Protein AF-A0A1M5WXE6-F1 (afdb_monomer_lite)

Secondary structure (DSSP, 8-state):
-HHHHHHTT-----S-SSSS----HHHHHHHHHHTT-S--EEEE----S-TT--SEEEEEE-S-TTSTTTHHHHHHHHHHHHHHHHHHHTPPEEEEEEE--TTS----SS--EEEE------------

pLDDT: mean 74.66, std 22.46, range [22.5, 97.5]

InterPro domains:
  IPR002508 N-acetylmuramoyl-L-alanine amidase, catalytic domain [PF01520] (2-100)
  IPR002508 N-acetylmuramoyl-L-alanine amidase, catalytic domain [cd02696] (2-98)

Foldseek 3Di:
DQVVCVVVPDDDDDPDDDPPDDDALQSLQCVCVVVVNQADADEDEDEDPPPVDWFWEWEWEDCEDLCVVPRVVLLVVSVVVRVVVCVVVVTDYPYYDYDHDCPSVNSHNHIYTYTHHHPDDPDDDDDD

Radius of gyration: 16.04 Å; chains: 1; bounding box: 40×33×54 Å

Structure (mmCIF, N/CA/C/O backbone):
data_AF-A0A1M5WXE6-F1
#
_entry.id   AF-A0A1M5WXE6-F1
#
loop_
_atom_site.group_PDB
_atom_site.id
_atom_site.type_symbol
_atom_site.label_atom_id
_atom_site.label_alt_id
_atom_site.label_comp_id
_atom_site.label_asym_id
_atom_site.label_entity_id
_atom_site.label_seq_id
_atom_site.pdbx_PDB_ins_code
_atom_site.Cartn_x
_atom_site.Cartn_y
_atom_site.Cartn_z
_atom_site.occupancy
_atom_site.B_iso_or_equiv
_atom_site.auth_seq_id
_atom_site.auth_comp_id
_atom_site.auth_asym_id
_atom_site.auth_atom_id
_atom_site.pdbx_PDB_model_num
ATOM 1 N N . MET A 1 1 ? -5.373 8.846 -8.820 1.00 87.19 1 MET A N 1
ATOM 2 C CA . MET A 1 1 ? -5.816 7.900 -7.776 1.00 87.19 1 MET A CA 1
ATOM 3 C C . MET A 1 1 ? -6.984 8.458 -6.968 1.00 87.19 1 MET A C 1
ATOM 5 O O . MET A 1 1 ? -8.046 7.875 -7.079 1.00 87.19 1 MET A O 1
ATOM 9 N N . GLU A 1 2 ? -6.842 9.589 -6.251 1.00 89.88 2 GLU A N 1
ATOM 10 C CA . GLU A 1 2 ? -7.916 10.183 -5.408 1.00 89.88 2 GLU A CA 1
ATOM 11 C C . GLU A 1 2 ? -9.279 10.242 -6.115 1.00 89.88 2 GLU A C 1
ATOM 13 O O . GLU A 1 2 ? -10.218 9.591 -5.672 1.00 89.88 2 GLU A O 1
ATOM 18 N N . LYS A 1 3 ? -9.360 10.938 -7.258 1.00 95.12 3 LYS A N 1
ATOM 19 C CA . LYS A 1 3 ? -10.606 11.073 -8.027 1.00 95.12 3 LYS A CA 1
ATOM 20 C C . LYS A 1 3 ? -11.258 9.722 -8.353 1.00 95.12 3 LYS A C 1
ATOM 22 O O . LYS A 1 3 ? -12.446 9.555 -8.133 1.00 95.12 3 LYS A O 1
ATOM 27 N N . TYR A 1 4 ? -10.475 8.766 -8.850 1.00 95.00 4 TYR A N 1
ATOM 28 C CA . TYR A 1 4 ? -10.978 7.448 -9.249 1.00 95.00 4 TYR A CA 1
ATOM 29 C C . TYR A 1 4 ? -11.582 6.678 -8.066 1.00 95.00 4 TYR A C 1
ATOM 31 O O . TYR A 1 4 ? -12.639 6.075 -8.201 1.00 95.00 4 TYR A O 1
ATOM 39 N N . LEU A 1 5 ? -10.933 6.724 -6.899 1.00 93.00 5 LEU A N 1
ATOM 40 C CA . LEU A 1 5 ? -11.421 6.053 -5.694 1.00 93.00 5 LEU A CA 1
ATOM 41 C C . LEU A 1 5 ? -12.688 6.722 -5.138 1.00 93.00 5 LEU A C 1
ATOM 43 O O . LEU A 1 5 ? -13.610 6.025 -4.727 1.00 93.00 5 LEU A O 1
ATOM 47 N N . ILE A 1 6 ? -12.768 8.055 -5.179 1.00 95.12 6 ILE A N 1
ATOM 48 C CA . ILE A 1 6 ? -13.987 8.783 -4.793 1.00 95.12 6 ILE A CA 1
ATOM 49 C C . ILE A 1 6 ? -15.145 8.425 -5.731 1.00 95.12 6 ILE A C 1
ATOM 51 O O . ILE A 1 6 ? -16.234 8.108 -5.259 1.00 95.12 6 ILE A O 1
ATOM 55 N N . ASP A 1 7 ? -14.908 8.420 -7.046 1.00 97.50 7 ASP A N 1
ATOM 56 C CA . ASP A 1 7 ? -15.924 8.057 -8.043 1.00 97.50 7 ASP A CA 1
ATOM 57 C C . ASP A 1 7 ? -16.405 6.602 -7.874 1.00 97.50 7 ASP A C 1
ATOM 59 O O . ASP A 1 7 ? -17.555 6.291 -8.173 1.00 97.50 7 ASP A O 1
ATOM 63 N N . ALA A 1 8 ? -15.541 5.719 -7.364 1.00 95.50 8 ALA A N 1
ATOM 64 C CA . ALA A 1 8 ? -15.868 4.333 -7.033 1.00 95.50 8 ALA A CA 1
ATOM 65 C C . ALA A 1 8 ? -16.579 4.161 -5.671 1.00 95.50 8 ALA A C 1
ATOM 67 O O . ALA A 1 8 ? -16.921 3.038 -5.307 1.00 95.50 8 ALA A O 1
ATOM 68 N N . GLY A 1 9 ? -16.828 5.245 -4.926 1.00 96.31 9 GLY A N 1
ATOM 69 C CA . GLY A 1 9 ? -17.593 5.235 -3.673 1.00 96.31 9 GLY A CA 1
ATOM 70 C C . GLY A 1 9 ? -16.763 5.109 -2.392 1.00 96.31 9 GLY A C 1
ATOM 71 O O . GLY A 1 9 ? -17.338 4.967 -1.313 1.00 96.31 9 GLY A O 1
ATOM 72 N N . TYR A 1 10 ? -15.432 5.183 -2.472 1.00 92.88 10 TYR A N 1
ATOM 73 C CA . TYR A 1 10 ? -14.569 5.137 -1.291 1.00 92.88 10 TYR A CA 1
ATOM 74 C C . TYR A 1 10 ? -14.438 6.512 -0.625 1.00 92.88 10 TYR A C 1
ATOM 76 O O . TYR A 1 10 ? -14.296 7.542 -1.290 1.00 92.88 10 TYR A O 1
ATOM 84 N N . LYS A 1 11 ? -14.384 6.530 0.712 1.00 93.00 11 LYS A N 1
ATOM 85 C CA . LYS A 1 11 ? -13.930 7.703 1.470 1.00 93.00 11 LYS A CA 1
ATOM 86 C C . LYS A 1 11 ? -12.410 7.798 1.345 1.00 93.00 11 LYS A C 1
ATOM 88 O O . LYS A 1 11 ? -11.692 6.926 1.820 1.00 93.00 11 LYS A O 1
ATOM 93 N N . VAL A 1 12 ? -11.917 8.862 0.716 1.00 92.75 12 VAL A N 1
ATOM 94 C CA . VAL A 1 12 ? -10.478 9.065 0.492 1.00 92.75 12 VAL A CA 1
ATOM 95 C C . VAL A 1 12 ? -9.974 10.235 1.319 1.00 92.75 12 VAL A C 1
ATOM 97 O O . VAL A 1 12 ? -10.513 11.338 1.245 1.00 92.75 12 VAL A O 1
ATOM 100 N N . ILE A 1 13 ? -8.897 9.999 2.066 1.00 89.88 13 ILE A N 1
ATOM 101 C CA . ILE A 1 13 ? -8.188 11.020 2.836 1.00 89.88 13 ILE A CA 1
ATOM 102 C C . ILE A 1 13 ? -6.750 11.074 2.333 1.00 89.88 13 ILE A C 1
ATOM 104 O O . ILE A 1 13 ? -6.044 10.067 2.310 1.00 89.88 13 ILE A O 1
ATOM 108 N N . LEU A 1 14 ? -6.312 12.256 1.905 1.00 92.19 14 LEU A N 1
ATOM 109 C CA . LEU A 1 14 ? -4.927 12.482 1.512 1.00 92.19 14 LEU A CA 1
ATOM 110 C C . LEU A 1 14 ? -4.125 13.017 2.696 1.00 92.19 14 LEU A C 1
ATOM 112 O O . LEU A 1 14 ? -4.541 13.972 3.341 1.00 92.19 14 LEU A O 1
ATOM 116 N N . THR A 1 15 ? -2.931 12.461 2.918 1.00 87.69 15 THR A N 1
ATOM 117 C CA . THR A 1 15 ? -1.995 12.972 3.938 1.00 87.69 15 THR A CA 1
ATOM 118 C C . THR A 1 15 ? -1.260 14.243 3.504 1.00 87.69 15 THR A C 1
ATOM 120 O O . THR A 1 15 ? -0.623 14.884 4.327 1.00 87.69 15 THR A O 1
ATOM 123 N N . ARG A 1 16 ? -1.293 14.594 2.210 1.00 87.38 16 ARG A N 1
ATOM 124 C CA . ARG A 1 16 ? -0.821 15.874 1.651 1.00 87.38 16 ARG A CA 1
ATOM 125 C C . ARG A 1 16 ? -1.431 16.118 0.270 1.00 87.38 16 ARG A C 1
ATOM 127 O O . ARG A 1 16 ? -1.716 15.158 -0.448 1.00 87.38 16 ARG A O 1
ATOM 134 N N . ARG A 1 17 ? -1.570 17.381 -0.131 1.00 87.56 17 ARG A N 1
ATOM 135 C CA . ARG A 1 17 ? -2.055 17.809 -1.459 1.00 87.56 17 ARG A CA 1
ATOM 136 C C . ARG A 1 17 ? -0.978 18.474 -2.310 1.00 87.56 17 ARG A C 1
ATOM 138 O O . ARG A 1 17 ? -1.129 18.545 -3.527 1.00 87.56 17 ARG A O 1
ATOM 145 N N . SER A 1 18 ? 0.117 18.924 -1.701 1.00 86.69 18 SER A N 1
ATOM 146 C CA . SER A 1 18 ? 1.220 19.582 -2.407 1.00 86.69 18 SER A CA 1
ATOM 147 C C . SER A 1 18 ? 2.588 19.009 -2.019 1.00 86.69 18 SER A C 1
ATOM 149 O O . SER A 1 18 ? 2.721 18.238 -1.067 1.00 86.69 18 SER A O 1
ATOM 151 N N . ASN A 1 19 ? 3.625 19.333 -2.797 1.00 79.75 19 ASN A N 1
ATOM 152 C CA . ASN A 1 19 ? 5.010 18.949 -2.483 1.00 79.75 19 ASN A CA 1
ATOM 153 C C . ASN A 1 19 ? 5.664 19.871 -1.443 1.00 79.75 19 ASN A C 1
ATOM 155 O O . ASN A 1 19 ? 6.665 19.487 -0.853 1.00 79.75 19 ASN A O 1
ATOM 159 N N . SER A 1 20 ? 5.116 21.068 -1.225 1.00 84.69 20 SER A N 1
ATOM 160 C CA . SER A 1 20 ? 5.581 22.006 -0.195 1.00 84.69 20 SER A CA 1
ATOM 161 C C . SER A 1 20 ? 5.153 21.602 1.217 1.00 84.69 20 SER A C 1
ATOM 163 O O . SER A 1 20 ? 5.744 22.054 2.192 1.00 84.69 20 SER A O 1
ATOM 165 N N . GLU A 1 21 ? 4.137 20.748 1.339 1.00 84.44 21 GLU A N 1
ATOM 166 C CA . GLU A 1 21 ? 3.681 20.208 2.617 1.00 84.44 21 GLU A CA 1
ATOM 167 C C . GLU A 1 21 ? 4.621 19.106 3.111 1.00 84.44 21 GLU A C 1
ATOM 169 O O . GLU A 1 21 ? 4.757 18.042 2.495 1.00 84.44 21 GLU A O 1
ATOM 174 N N . THR A 1 22 ? 5.247 19.355 4.258 1.00 83.00 22 THR A N 1
ATOM 175 C CA . THR A 1 22 ? 6.125 18.394 4.924 1.00 83.00 22 THR A CA 1
ATOM 176 C C . THR A 1 22 ? 5.401 17.820 6.132 1.00 83.00 22 THR A C 1
ATOM 178 O O . THR A 1 22 ? 4.955 18.567 6.991 1.00 83.00 22 THR A O 1
ATOM 181 N N . PHE A 1 23 ? 5.306 16.493 6.180 1.00 80.06 23 PHE A N 1
ATOM 182 C CA . PHE A 1 23 ? 4.783 15.734 7.314 1.00 80.06 23 PHE A CA 1
ATOM 183 C C . PHE A 1 23 ? 5.764 14.611 7.618 1.00 80.06 23 PHE A C 1
ATOM 185 O O . PHE A 1 23 ? 6.214 13.916 6.692 1.00 80.06 23 PHE A O 1
ATOM 192 N N . SER A 1 24 ? 6.058 14.435 8.898 1.00 80.56 24 SER A N 1
ATOM 193 C CA . SER A 1 24 ? 6.797 13.307 9.445 1.00 80.56 24 SER A CA 1
ATOM 194 C C . SER A 1 24 ? 6.058 11.988 9.206 1.00 80.56 24 SER A C 1
ATOM 196 O O . SER A 1 24 ? 4.874 11.939 8.858 1.00 80.56 24 SER A O 1
ATOM 198 N N . ASN A 1 25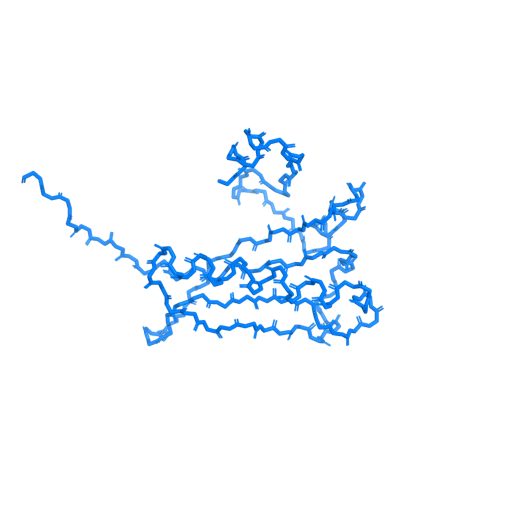 ? 6.767 10.877 9.392 1.00 77.56 25 ASN A N 1
ATOM 199 C CA . ASN A 1 25 ? 6.159 9.559 9.243 1.00 77.56 25 ASN A CA 1
ATOM 200 C C . ASN A 1 25 ? 5.103 9.263 10.324 1.00 77.56 25 ASN A C 1
ATOM 202 O O . ASN A 1 25 ? 4.189 8.486 10.033 1.00 77.56 25 ASN A O 1
ATOM 206 N N . ILE A 1 26 ? 5.242 9.879 11.508 1.00 78.25 26 ILE A N 1
ATOM 207 C CA . ILE A 1 26 ? 4.310 9.792 12.641 1.00 78.25 26 ILE A CA 1
ATOM 208 C C . ILE A 1 26 ? 3.031 10.568 12.325 1.00 78.25 26 ILE A C 1
ATOM 210 O O . ILE A 1 26 ? 1.963 9.978 12.335 1.00 78.25 26 ILE A O 1
ATOM 214 N N . GLU A 1 27 ? 3.122 11.830 11.898 1.00 81.88 27 GLU A N 1
ATOM 215 C CA . GLU A 1 27 ? 1.920 12.623 11.571 1.00 81.88 27 GLU A CA 1
ATOM 216 C C . GLU A 1 27 ? 1.086 11.955 10.463 1.00 81.88 27 GLU A C 1
ATOM 218 O O . GLU A 1 27 ? -0.140 11.907 10.512 1.00 81.88 27 GLU A O 1
ATOM 223 N N . ARG A 1 28 ? 1.745 11.355 9.461 1.00 82.06 28 ARG A N 1
ATOM 224 C CA . ARG A 1 28 ? 1.050 10.589 8.408 1.00 82.06 28 ARG A CA 1
ATOM 225 C C . ARG A 1 28 ? 0.343 9.348 8.941 1.00 82.06 28 ARG A C 1
ATOM 227 O O . ARG A 1 28 ? -0.641 8.918 8.346 1.00 82.06 28 ARG A O 1
ATOM 234 N N . ALA A 1 29 ? 0.900 8.728 9.973 1.00 77.94 29 ALA A N 1
ATOM 235 C CA . ALA A 1 29 ? 0.319 7.563 10.615 1.00 77.94 29 ALA A CA 1
ATOM 236 C C . ALA A 1 29 ? -0.890 7.923 11.464 1.00 77.94 29 ALA A C 1
ATOM 238 O O . ALA A 1 29 ? -1.921 7.262 11.369 1.00 77.94 29 ALA A O 1
ATOM 239 N N . GLU A 1 30 ? -0.764 8.997 12.238 1.00 80.56 30 GLU A N 1
ATOM 240 C CA . GLU A 1 30 ? -1.826 9.533 13.079 1.00 80.56 30 GLU A CA 1
ATOM 241 C C . GLU A 1 30 ? -3.047 9.891 12.237 1.00 80.56 30 GLU A C 1
ATOM 243 O O . GLU A 1 30 ? -4.135 9.449 12.576 1.00 80.56 30 GLU A O 1
ATOM 248 N N . ILE A 1 31 ? -2.875 10.515 11.063 1.00 84.12 31 ILE A N 1
ATOM 249 C CA . ILE A 1 31 ? -3.996 10.772 10.140 1.00 84.12 31 ILE A CA 1
ATOM 250 C C . ILE A 1 31 ? -4.769 9.485 9.803 1.00 84.12 31 ILE A C 1
ATOM 252 O O . ILE A 1 31 ? -5.997 9.505 9.755 1.00 84.12 31 ILE A O 1
ATOM 256 N N . GLY A 1 32 ? -4.074 8.373 9.549 1.00 80.69 32 GLY A N 1
ATOM 257 C CA . GLY A 1 32 ? -4.716 7.087 9.263 1.00 80.69 32 GLY A CA 1
ATOM 258 C C . GLY A 1 32 ? -5.449 6.525 10.481 1.00 80.69 32 GLY A C 1
ATOM 259 O O . GLY A 1 32 ? -6.607 6.129 10.373 1.00 80.69 32 GLY A O 1
ATOM 260 N N . ASN A 1 33 ? -4.784 6.544 11.636 1.00 80.56 33 ASN A N 1
ATOM 261 C CA . ASN A 1 33 ? -5.321 6.029 12.893 1.00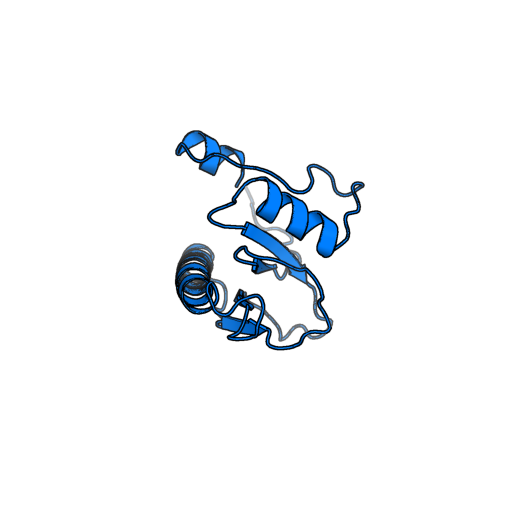 80.56 33 ASN A CA 1
ATOM 262 C C . ASN A 1 33 ? -6.538 6.840 13.382 1.00 80.56 33 ASN A C 1
ATOM 264 O O . ASN A 1 33 ? -7.539 6.255 13.765 1.00 80.56 33 ASN A O 1
ATOM 268 N N . GLU A 1 34 ? -6.478 8.174 13.345 1.00 85.56 34 GLU A N 1
ATOM 269 C CA . GLU A 1 34 ? -7.552 9.082 13.788 1.00 85.56 34 GLU A CA 1
ATOM 270 C C . GLU A 1 34 ? -8.801 9.028 12.903 1.00 85.56 34 GLU A C 1
ATOM 272 O O . GLU A 1 34 ? -9.875 9.465 13.312 1.00 85.56 34 GLU A O 1
ATOM 277 N N . ASN A 1 35 ? -8.660 8.530 11.674 1.00 84.44 35 ASN A N 1
ATOM 278 C CA . ASN A 1 35 ? -9.762 8.383 10.731 1.00 84.44 35 ASN A CA 1
ATOM 279 C C . ASN A 1 35 ? -10.242 6.935 10.588 1.00 84.44 35 ASN A C 1
ATOM 281 O O . ASN A 1 35 ? -11.033 6.679 9.676 1.00 84.44 35 ASN A O 1
ATOM 285 N N . ASP A 1 36 ? -9.759 6.028 11.448 1.00 81.88 36 ASP A N 1
ATOM 286 C CA . ASP A 1 36 ? -10.060 4.593 11.425 1.00 81.88 36 ASP A CA 1
ATOM 287 C C . ASP A 1 36 ? -9.912 4.004 10.011 1.00 81.88 36 ASP A C 1
ATOM 289 O O . ASP A 1 36 ? -10.797 3.329 9.491 1.00 81.88 36 ASP A O 1
ATOM 293 N N . ALA A 1 37 ? -8.814 4.348 9.330 1.00 83.50 37 ALA A N 1
ATOM 294 C CA . ALA A 1 37 ? -8.630 3.993 7.930 1.00 83.50 37 ALA A CA 1
ATOM 295 C C . ALA A 1 37 ? -8.479 2.474 7.739 1.00 83.50 37 ALA A C 1
ATOM 297 O O . ALA A 1 37 ? -7.529 1.875 8.242 1.00 83.50 37 ALA A O 1
ATOM 298 N N . ASP A 1 38 ? -9.339 1.883 6.902 1.00 84.12 38 ASP A N 1
ATOM 299 C CA . ASP A 1 38 ? -9.263 0.461 6.529 1.00 84.12 38 ASP A CA 1
ATOM 300 C C . ASP A 1 38 ? -7.991 0.118 5.735 1.00 84.12 38 ASP A C 1
ATOM 302 O O . ASP A 1 38 ? -7.524 -1.019 5.738 1.00 84.12 38 ASP A O 1
ATOM 306 N N . LEU A 1 39 ? -7.441 1.095 5.005 1.00 84.56 39 LEU A N 1
ATOM 307 C CA . LEU A 1 39 ? -6.257 0.947 4.164 1.00 84.56 39 LEU A CA 1
ATOM 308 C C . LEU A 1 39 ? -5.516 2.282 4.052 1.00 84.56 39 LEU A C 1
ATOM 310 O O . LEU A 1 39 ? -6.096 3.289 3.642 1.00 84.56 39 LEU A O 1
ATOM 314 N N . VAL A 1 40 ? -4.208 2.279 4.324 1.00 86.88 40 VAL A N 1
ATOM 315 C CA . VAL A 1 40 ? -3.334 3.426 4.057 1.00 86.88 40 VAL A CA 1
ATOM 316 C C . VAL A 1 40 ? -2.349 3.100 2.926 1.00 86.88 40 VAL A C 1
ATOM 318 O O . VAL A 1 40 ? -1.648 2.089 2.889 1.00 86.88 40 VAL A O 1
ATOM 321 N N . VAL A 1 41 ? -2.308 3.992 1.935 1.00 86.62 41 VAL A N 1
ATOM 322 C CA . VAL A 1 41 ? -1.518 3.809 0.714 1.00 86.62 41 VAL A CA 1
ATOM 323 C C . VAL A 1 41 ? -0.477 4.928 0.597 1.00 86.62 41 VAL A C 1
ATOM 325 O O . VAL A 1 41 ? -0.830 6.052 0.241 1.00 86.62 41 VAL A O 1
ATOM 328 N N . ARG A 1 42 ? 0.813 4.663 0.878 1.00 86.62 42 ARG A N 1
ATOM 329 C CA . ARG A 1 42 ? 1.917 5.615 0.644 1.00 86.62 42 ARG A CA 1
ATOM 330 C C . ARG A 1 42 ? 2.595 5.350 -0.705 1.00 86.62 42 ARG A C 1
ATOM 332 O O . ARG A 1 42 ? 3.062 4.261 -1.017 1.00 86.62 42 ARG A O 1
ATOM 339 N N . ILE A 1 43 ? 2.650 6.369 -1.553 1.00 85.56 43 ILE A N 1
ATOM 340 C CA . ILE A 1 43 ? 3.215 6.249 -2.901 1.00 85.56 43 ILE A CA 1
ATOM 341 C C . ILE A 1 43 ? 4.584 6.913 -2.910 1.00 85.56 43 ILE A C 1
ATOM 343 O O . ILE A 1 43 ? 4.694 8.099 -2.597 1.00 85.56 43 ILE A O 1
ATOM 347 N N . HIS A 1 44 ? 5.612 6.159 -3.295 1.00 82.06 44 HIS A N 1
ATOM 348 C CA . HIS A 1 44 ? 6.975 6.654 -3.405 1.00 82.06 44 HIS A CA 1
ATOM 349 C C . HIS A 1 44 ? 7.542 6.431 -4.817 1.00 82.06 44 HIS A C 1
ATOM 351 O O . HIS A 1 44 ? 7.088 5.613 -5.616 1.00 82.06 44 HIS A O 1
ATOM 357 N N . ALA A 1 45 ? 8.555 7.221 -5.136 1.00 80.50 45 ALA A N 1
ATOM 358 C CA . ALA A 1 45 ? 9.415 7.036 -6.290 1.00 80.50 45 ALA A CA 1
ATOM 359 C C . ALA A 1 45 ? 10.833 7.228 -5.767 1.00 80.50 45 ALA A C 1
ATOM 361 O O . ALA A 1 45 ? 11.166 8.327 -5.324 1.00 80.50 45 ALA A O 1
ATOM 362 N N . TYR A 1 46 ? 11.636 6.168 -5.719 1.00 68.25 46 TYR A N 1
ATOM 363 C CA . TYR A 1 46 ? 13.017 6.272 -5.252 1.00 68.25 46 TYR A CA 1
ATOM 364 C C . TYR A 1 46 ? 13.939 5.952 -6.423 1.00 68.25 46 TYR A C 1
ATOM 366 O O . TYR A 1 46 ? 13.750 4.954 -7.107 1.00 68.25 46 TYR A O 1
ATOM 374 N N . GLY A 1 47 ? 14.930 6.812 -6.650 1.00 68.31 47 GLY A N 1
ATOM 375 C CA . GLY A 1 47 ? 15.952 6.598 -7.669 1.00 68.31 47 GLY A CA 1
ATOM 376 C C . GLY A 1 47 ? 17.158 5.846 -7.111 1.00 68.31 47 GLY A C 1
ATOM 377 O O . GLY A 1 47 ? 17.591 6.089 -5.985 1.00 68.31 47 GLY A O 1
ATOM 378 N N . SER A 1 48 ? 17.742 4.958 -7.910 1.00 77.06 48 SER A N 1
ATOM 379 C CA . SER A 1 48 ? 19.064 4.391 -7.640 1.00 77.06 48 SER A CA 1
ATOM 380 C C . SER A 1 48 ? 20.094 4.951 -8.615 1.00 77.06 48 SER A C 1
ATOM 382 O O . SER A 1 48 ? 19.812 5.095 -9.801 1.00 77.06 48 SER A O 1
ATOM 384 N N . ASN A 1 49 ? 21.323 5.174 -8.143 1.00 82.88 49 ASN A N 1
ATOM 385 C CA . ASN A 1 49 ? 22.463 5.428 -9.032 1.00 82.88 49 ASN A CA 1
ATOM 386 C C . ASN A 1 49 ? 22.862 4.171 -9.830 1.00 82.88 49 ASN A C 1
ATOM 388 O O . ASN A 1 49 ? 23.610 4.267 -10.800 1.00 82.88 49 ASN A O 1
ATOM 392 N N . ASN A 1 50 ? 22.373 2.990 -9.434 1.00 80.31 50 ASN A N 1
ATOM 393 C CA . ASN A 1 50 ? 22.554 1.753 -10.177 1.00 80.31 50 ASN A CA 1
ATOM 394 C C . ASN A 1 50 ? 21.409 1.565 -11.185 1.00 80.31 50 ASN A C 1
ATOM 396 O O . ASN A 1 50 ? 20.313 1.142 -10.823 1.00 80.31 50 ASN A O 1
ATOM 400 N N . GLN A 1 51 ? 21.701 1.809 -12.462 1.00 81.62 51 GLN A N 1
ATOM 401 C CA . GLN A 1 51 ? 20.740 1.718 -13.570 1.00 81.62 51 GLN A CA 1
ATOM 402 C C . GLN A 1 51 ? 20.186 0.301 -13.813 1.00 81.62 51 GLN A C 1
ATOM 404 O O . GLN A 1 51 ? 19.167 0.145 -14.481 1.00 81.62 51 GLN A O 1
ATOM 409 N N . SER A 1 52 ? 20.820 -0.744 -13.267 1.00 82.94 52 SER A N 1
ATOM 410 C CA . SER A 1 52 ? 20.288 -2.116 -13.334 1.00 82.94 52 SER A CA 1
ATOM 411 C C . SER A 1 52 ? 19.122 -2.362 -12.368 1.00 82.94 52 SER A C 1
ATOM 413 O O . SER A 1 52 ? 18.420 -3.370 -12.480 1.00 82.94 52 SER A O 1
ATOM 415 N N . ILE A 1 53 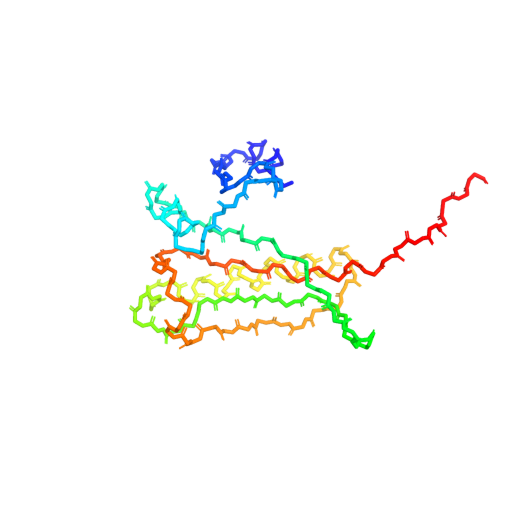? 18.897 -1.455 -11.413 1.00 80.44 53 ILE A N 1
ATOM 416 C CA . ILE A 1 53 ? 17.768 -1.528 -10.493 1.00 80.44 53 ILE A CA 1
ATOM 417 C C . ILE A 1 53 ? 16.571 -0.866 -11.166 1.00 80.44 53 ILE A C 1
ATOM 419 O O . ILE A 1 53 ? 16.517 0.350 -11.290 1.00 80.44 53 ILE A O 1
ATOM 423 N N . ASN A 1 54 ? 15.615 -1.695 -11.577 1.00 82.75 54 ASN A N 1
ATOM 424 C CA . ASN A 1 54 ? 14.303 -1.271 -12.044 1.00 82.75 54 ASN A CA 1
ATOM 425 C C . ASN A 1 54 ? 13.189 -2.153 -11.450 1.00 82.75 54 ASN A C 1
ATOM 427 O O . ASN A 1 54 ? 13.451 -3.284 -11.001 1.00 82.75 54 ASN A O 1
ATOM 431 N N . GLY A 1 55 ? 11.966 -1.622 -11.454 1.00 89.06 55 GLY A N 1
ATOM 432 C CA . GLY A 1 55 ? 10.729 -2.311 -11.086 1.00 89.06 55 GLY A CA 1
ATOM 433 C C . GLY A 1 55 ? 10.169 -1.893 -9.727 1.00 89.06 55 GLY A C 1
ATOM 434 O O . GLY A 1 55 ? 10.821 -1.197 -8.949 1.00 89.06 55 GLY A O 1
ATOM 435 N N . ALA A 1 56 ? 8.974 -2.381 -9.408 1.00 87.88 56 ALA A N 1
ATOM 436 C CA . ALA A 1 56 ? 8.300 -2.074 -8.154 1.00 87.88 56 ALA A CA 1
ATOM 437 C C . ALA A 1 56 ? 8.471 -3.187 -7.120 1.00 87.88 56 ALA A C 1
ATOM 439 O O . ALA A 1 56 ? 8.471 -4.371 -7.439 1.00 87.88 56 ALA A O 1
ATOM 440 N N . SER A 1 57 ? 8.590 -2.788 -5.862 1.00 90.44 57 SER A N 1
ATOM 441 C CA . SER A 1 57 ? 8.468 -3.648 -4.684 1.00 90.44 57 SER A CA 1
ATOM 442 C C . SER A 1 57 ? 7.362 -3.093 -3.803 1.00 90.44 57 SER A C 1
ATOM 444 O O . SER A 1 57 ? 7.117 -1.888 -3.853 1.00 90.44 57 SER A O 1
ATOM 446 N N . MET A 1 58 ? 6.774 -3.936 -2.962 1.00 88.19 58 MET A N 1
ATOM 447 C CA . MET A 1 58 ? 5.808 -3.511 -1.956 1.00 88.19 58 MET A CA 1
ATOM 448 C C . MET A 1 58 ? 6.394 -3.651 -0.568 1.00 88.19 58 MET A C 1
ATOM 450 O O . MET A 1 58 ? 6.781 -4.750 -0.195 1.00 88.19 58 MET A O 1
ATOM 454 N N . LEU A 1 59 ? 6.440 -2.575 0.207 1.00 87.50 59 LEU A N 1
ATOM 455 C CA . LEU A 1 59 ? 6.758 -2.702 1.625 1.00 87.50 59 LEU A CA 1
ATOM 456 C C . LEU A 1 59 ? 5.461 -2.886 2.406 1.00 87.50 59 LEU A C 1
ATOM 458 O O . LEU A 1 59 ? 4.487 -2.198 2.120 1.00 87.50 59 LEU A O 1
ATOM 462 N N . VAL A 1 60 ? 5.476 -3.791 3.380 1.00 83.56 60 VAL A N 1
ATOM 463 C CA . VAL A 1 60 ? 4.357 -4.068 4.293 1.00 83.56 60 VAL A CA 1
ATOM 464 C C . VAL A 1 60 ? 4.891 -4.171 5.726 1.00 83.56 60 VAL A C 1
ATOM 466 O O . VAL A 1 60 ? 6.078 -4.482 5.904 1.00 83.56 60 VAL A O 1
ATOM 469 N N . PRO A 1 61 ? 4.079 -3.887 6.761 1.00 82.75 61 PRO A N 1
ATOM 470 C CA . PRO A 1 61 ? 4.477 -4.194 8.129 1.00 82.75 61 PRO A CA 1
ATOM 471 C C . PRO A 1 61 ? 4.750 -5.694 8.269 1.00 82.75 61 PRO A C 1
ATOM 473 O O . PRO A 1 61 ? 3.998 -6.517 7.751 1.00 82.75 61 PRO A O 1
ATOM 476 N N . GLY A 1 62 ? 5.846 -6.042 8.938 1.00 82.19 62 GLY A N 1
ATOM 477 C CA . GLY A 1 62 ? 6.064 -7.415 9.375 1.00 82.19 62 GLY A CA 1
ATOM 478 C C . GLY A 1 62 ? 5.274 -7.729 10.645 1.00 82.19 62 GLY A C 1
ATOM 479 O O . GLY A 1 62 ? 4.695 -6.837 11.260 1.00 82.19 62 GLY A O 1
ATOM 480 N N . ASP A 1 63 ? 5.308 -8.994 11.042 1.00 85.44 63 ASP A N 1
ATOM 481 C CA . ASP A 1 63 ? 4.789 -9.491 12.321 1.00 85.44 63 ASP A CA 1
ATOM 482 C C . ASP A 1 63 ? 5.655 -8.962 13.483 1.00 85.44 63 ASP A C 1
ATOM 484 O O . ASP A 1 63 ? 6.695 -9.542 13.817 1.00 85.44 63 ASP A O 1
ATOM 488 N N . VAL A 1 64 ? 5.319 -7.759 13.970 1.00 76.56 64 VAL A N 1
ATOM 489 C CA . VAL A 1 64 ? 6.006 -7.054 15.061 1.00 76.56 64 VAL A CA 1
ATOM 490 C C . VAL A 1 64 ? 5.050 -6.194 15.893 1.00 76.56 64 VAL A C 1
ATOM 492 O O . VAL A 1 64 ? 4.636 -5.130 15.446 1.00 76.56 64 VAL A O 1
ATOM 495 N N . GLY A 1 65 ? 4.807 -6.586 17.147 1.00 78.19 65 GLY A N 1
ATOM 496 C CA . GLY A 1 65 ? 4.230 -5.829 18.268 1.00 78.19 65 GLY A CA 1
ATOM 497 C C . GLY A 1 65 ? 3.051 -4.893 17.972 1.00 78.19 65 GLY A C 1
ATOM 498 O O . GLY A 1 65 ? 1.935 -5.116 18.425 1.00 78.19 65 GLY A O 1
ATOM 499 N N . TYR A 1 66 ? 3.315 -3.775 17.294 1.00 73.31 66 TYR A N 1
ATOM 500 C CA . TYR A 1 66 ? 2.307 -2.788 16.909 1.00 73.31 66 TYR A CA 1
ATOM 501 C C . TYR A 1 66 ? 1.500 -3.170 15.659 1.00 73.31 66 TYR A C 1
ATOM 503 O O . TYR A 1 66 ? 0.513 -2.494 15.384 1.00 73.31 66 TYR A O 1
ATOM 511 N N . ALA A 1 67 ? 1.940 -4.174 14.893 1.00 75.44 67 ALA A N 1
ATOM 512 C CA . ALA A 1 67 ? 1.346 -4.544 13.611 1.00 75.44 67 ALA A CA 1
ATOM 513 C C . ALA A 1 67 ? 0.917 -6.017 13.506 1.00 75.44 67 ALA A C 1
ATOM 515 O O . ALA A 1 67 ? 0.535 -6.451 12.419 1.00 75.44 67 ALA A O 1
ATOM 516 N N . ASP A 1 68 ? 0.971 -6.777 14.603 1.00 78.69 68 ASP A N 1
ATOM 517 C CA . ASP A 1 68 ? 0.639 -8.212 14.633 1.00 78.69 68 ASP A CA 1
ATOM 518 C C . ASP A 1 68 ? -0.792 -8.483 14.132 1.00 78.69 68 ASP A C 1
ATOM 520 O O . ASP A 1 68 ? -1.071 -9.502 13.506 1.00 78.69 68 ASP A O 1
ATOM 524 N N . ASP A 1 69 ? -1.712 -7.547 14.368 1.00 77.88 69 ASP A N 1
ATOM 525 C CA . ASP A 1 69 ? -3.115 -7.624 13.962 1.00 77.88 69 ASP A CA 1
ATOM 526 C C . ASP A 1 69 ? -3.365 -7.226 12.498 1.00 77.88 69 ASP A C 1
ATOM 528 O O . ASP A 1 69 ? -4.429 -7.525 11.953 1.00 77.88 69 ASP A O 1
ATOM 532 N N . ILE A 1 70 ? -2.396 -6.579 11.843 1.00 78.81 70 ILE A N 1
ATOM 533 C CA . ILE A 1 70 ? -2.542 -6.061 10.476 1.00 78.81 70 ILE A CA 1
ATOM 534 C C . ILE A 1 70 ? -1.537 -6.644 9.478 1.00 78.81 70 ILE A C 1
ATOM 536 O O . ILE A 1 70 ? -1.694 -6.411 8.277 1.00 78.81 70 ILE A O 1
ATOM 540 N N . CYS A 1 71 ? -0.503 -7.372 9.908 1.00 80.69 71 CYS A N 1
ATOM 541 C CA . CYS A 1 71 ? 0.593 -7.790 9.029 1.00 80.69 71 CYS A CA 1
ATOM 542 C C . CYS A 1 71 ? 0.140 -8.754 7.920 1.00 80.69 71 CYS A C 1
ATOM 544 O O . CYS A 1 71 ? 0.478 -8.540 6.756 1.00 80.69 71 CYS A O 1
ATOM 546 N N . GLU A 1 72 ? -0.691 -9.751 8.240 1.00 85.88 72 GLU A N 1
ATOM 547 C CA . GLU A 1 72 ? -1.168 -10.748 7.269 1.00 85.88 72 GLU A CA 1
ATOM 548 C C . GLU A 1 72 ? -2.068 -10.112 6.198 1.00 85.88 72 GLU A C 1
ATOM 550 O O . GLU A 1 72 ? -1.817 -10.238 4.995 1.00 85.88 72 GLU A O 1
ATOM 555 N N . VAL A 1 73 ? -3.076 -9.341 6.625 1.00 84.31 73 VAL A N 1
ATOM 556 C CA . VAL A 1 73 ? -3.958 -8.617 5.696 1.00 84.31 73 VAL A CA 1
ATOM 557 C C . VAL A 1 73 ? -3.177 -7.574 4.886 1.00 84.31 73 VAL A C 1
ATOM 559 O O . VAL A 1 73 ? -3.477 -7.339 3.711 1.00 84.31 73 VAL A O 1
ATOM 562 N N . SER A 1 74 ? -2.110 -7.006 5.461 1.00 84.56 74 SER A N 1
ATOM 563 C CA . SER A 1 74 ? -1.215 -6.097 4.746 1.00 84.56 74 SER A CA 1
ATOM 564 C C . SER A 1 74 ? -0.400 -6.744 3.660 1.00 84.56 74 SER A C 1
ATOM 566 O O . SER A 1 74 ? -0.275 -6.164 2.578 1.00 84.56 74 SER A O 1
ATOM 568 N N . GLU A 1 75 ? 0.121 -7.938 3.904 1.00 87.94 75 GLU A N 1
ATOM 569 C CA . GLU A 1 75 ? 0.782 -8.694 2.858 1.00 87.94 75 GLU A CA 1
ATOM 570 C C . GLU A 1 75 ? -0.195 -9.026 1.723 1.00 87.94 75 GLU A C 1
ATOM 572 O O . GLU A 1 75 ? 0.134 -8.813 0.553 1.00 87.94 75 GLU A O 1
ATOM 577 N N . GLN A 1 76 ? -1.409 -9.481 2.049 1.00 90.12 76 GLN A N 1
ATOM 578 C CA . GLN A 1 76 ? -2.409 -9.860 1.049 1.00 90.12 76 GLN A CA 1
ATOM 579 C C . GLN A 1 76 ? -2.793 -8.688 0.132 1.00 90.12 76 GLN A C 1
ATOM 581 O O . GLN A 1 76 ? -2.766 -8.815 -1.100 1.00 90.12 76 GLN A O 1
ATOM 586 N N . TYR A 1 77 ? -3.135 -7.533 0.711 1.00 88.62 77 TYR A N 1
ATOM 587 C CA . TYR A 1 77 ? -3.474 -6.338 -0.064 1.00 88.62 77 TYR A CA 1
ATOM 588 C C . TYR A 1 77 ? -2.261 -5.776 -0.796 1.00 88.62 77 TYR A C 1
ATOM 590 O O . TYR A 1 77 ? -2.359 -5.438 -1.977 1.00 88.62 77 TYR A O 1
ATOM 598 N N . GLY A 1 78 ? -1.101 -5.737 -0.138 1.00 87.88 78 GLY A N 1
ATOM 599 C CA . GLY A 1 78 ? 0.146 -5.297 -0.748 1.00 87.88 78 GLY A CA 1
ATOM 600 C C . GLY A 1 78 ? 0.499 -6.110 -1.994 1.00 87.88 78 GLY A C 1
ATOM 601 O O . GLY A 1 78 ? 0.864 -5.531 -3.018 1.00 87.88 78 GLY A O 1
ATOM 602 N N . ARG A 1 79 ? 0.327 -7.435 -1.936 1.00 94.50 79 ARG A N 1
ATOM 603 C CA . ARG A 1 79 ? 0.589 -8.350 -3.053 1.00 94.50 79 ARG A CA 1
ATOM 604 C C . ARG A 1 79 ? -0.391 -8.129 -4.191 1.00 94.50 79 ARG A C 1
ATOM 606 O O . ARG A 1 79 ? 0.037 -7.913 -5.316 1.00 94.50 79 ARG A O 1
ATOM 613 N N . SER A 1 80 ? -1.683 -8.073 -3.877 1.00 95.00 80 SER A N 1
ATOM 614 C CA . SER A 1 80 ? -2.738 -7.857 -4.874 1.00 95.00 80 SER A CA 1
ATOM 615 C C . SER A 1 80 ? -2.537 -6.553 -5.649 1.00 95.00 80 SER A C 1
ATOM 617 O O . SER A 1 80 ? -2.667 -6.525 -6.871 1.00 95.00 80 SER A O 1
ATOM 619 N N . ILE A 1 81 ? -2.182 -5.467 -4.951 1.00 93.06 81 ILE A N 1
ATOM 620 C CA . ILE A 1 81 ? -1.935 -4.177 -5.599 1.00 93.06 81 ILE A CA 1
ATOM 621 C C . ILE A 1 81 ? -0.624 -4.200 -6.395 1.00 93.06 81 ILE A C 1
ATOM 623 O O . ILE A 1 81 ? -0.585 -3.651 -7.496 1.00 93.06 81 ILE A O 1
ATOM 627 N N . LEU A 1 82 ? 0.448 -4.796 -5.853 1.00 94.38 82 LEU A N 1
ATOM 628 C CA . LEU A 1 82 ? 1.732 -4.895 -6.548 1.00 94.38 82 LEU A CA 1
ATOM 629 C C . LEU A 1 82 ? 1.579 -5.657 -7.859 1.00 94.38 82 LEU A C 1
ATOM 631 O O . LEU A 1 82 ? 1.976 -5.121 -8.887 1.00 94.38 82 LEU A O 1
ATOM 635 N N . ASP A 1 83 ? 0.976 -6.843 -7.810 1.00 96.19 83 ASP A N 1
ATOM 636 C CA . ASP A 1 83 ? 0.798 -7.723 -8.962 1.00 96.19 83 ASP A CA 1
ATOM 637 C C . ASP A 1 83 ? -0.036 -7.022 -10.042 1.00 96.19 83 ASP A C 1
ATOM 639 O O . ASP A 1 83 ? 0.442 -6.837 -11.161 1.00 96.19 83 ASP A O 1
ATOM 643 N N . ALA A 1 84 ? -1.213 -6.494 -9.682 1.00 95.38 84 ALA A N 1
ATOM 644 C CA . ALA A 1 84 ? -2.080 -5.781 -10.621 1.00 95.38 84 ALA A CA 1
ATOM 645 C C . ALA A 1 84 ? -1.381 -4.578 -11.277 1.00 95.38 84 ALA A C 1
ATOM 647 O O . ALA A 1 84 ? -1.495 -4.358 -12.480 1.00 95.38 84 ALA A O 1
ATOM 648 N N . MET A 1 85 ? -0.635 -3.795 -10.496 1.00 93.50 85 MET A N 1
ATOM 649 C CA . MET A 1 85 ? 0.068 -2.621 -11.004 1.00 93.50 85 MET A CA 1
ATOM 650 C C . MET A 1 85 ? 1.274 -3.000 -11.869 1.00 93.50 85 MET A C 1
ATOM 652 O O . MET A 1 85 ? 1.518 -2.353 -12.890 1.00 93.50 85 MET A O 1
ATOM 656 N N . THR A 1 86 ? 2.021 -4.043 -11.495 1.00 94.38 86 THR A N 1
ATOM 657 C CA . THR A 1 8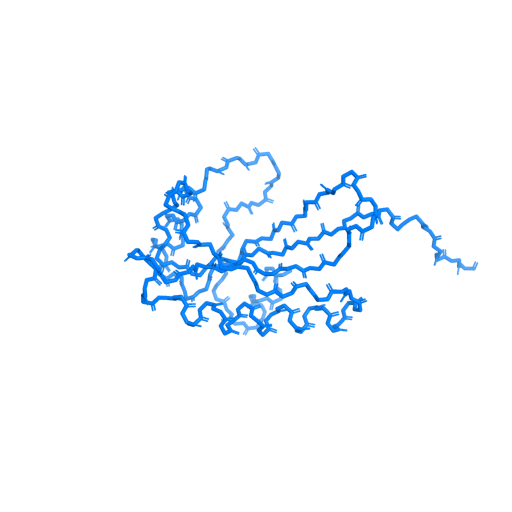6 ? 3.163 -4.504 -12.288 1.00 94.38 86 THR A CA 1
ATOM 658 C C . THR A 1 86 ? 2.731 -5.113 -13.611 1.00 94.38 86 THR A C 1
ATOM 660 O O . THR A 1 86 ? 3.383 -4.852 -14.623 1.00 94.38 86 THR A O 1
ATOM 663 N N . ASP A 1 87 ? 1.619 -5.848 -13.607 1.00 96.19 87 ASP A N 1
ATOM 664 C CA . ASP A 1 87 ? 1.051 -6.489 -14.789 1.00 96.19 87 ASP A CA 1
ATOM 665 C C . ASP A 1 87 ? 0.486 -5.452 -15.765 1.00 96.19 87 ASP A C 1
ATOM 667 O O . ASP A 1 87 ? 0.809 -5.490 -16.951 1.00 96.19 87 ASP A O 1
ATOM 671 N N . GLU A 1 88 ? -0.276 -4.473 -15.266 1.00 94.94 88 GLU A N 1
ATOM 672 C CA . GLU A 1 88 ? -0.881 -3.417 -16.091 1.00 94.94 88 GLU A CA 1
ATOM 673 C C . GLU A 1 88 ? 0.173 -2.524 -16.766 1.00 94.94 88 GLU A C 1
ATOM 675 O O . GLU A 1 88 ? 0.042 -2.145 -17.928 1.00 94.94 88 GLU A O 1
ATOM 680 N N . VAL A 1 89 ? 1.243 -2.174 -16.045 1.00 91.06 89 VAL A N 1
ATOM 681 C CA . VAL A 1 89 ? 2.273 -1.243 -16.542 1.00 91.06 89 VAL A CA 1
ATOM 682 C C . VAL A 1 89 ? 3.429 -1.975 -17.241 1.00 91.06 89 VAL A C 1
ATOM 684 O O . VAL A 1 89 ? 4.261 -1.344 -17.894 1.00 91.06 89 VAL A O 1
ATOM 687 N N . GLY A 1 90 ? 3.508 -3.304 -17.121 1.00 91.88 90 GLY A N 1
ATOM 688 C CA . GLY A 1 90 ? 4.595 -4.113 -17.680 1.00 91.88 90 GLY A CA 1
ATOM 689 C C . GLY A 1 90 ? 5.944 -3.896 -16.986 1.00 91.88 90 GLY A C 1
ATOM 690 O O . GLY A 1 90 ? 6.999 -4.019 -17.612 1.00 91.88 90 GLY A O 1
ATOM 691 N N . MET A 1 91 ? 5.935 -3.535 -15.700 1.00 88.88 91 MET A N 1
ATOM 692 C CA . MET A 1 91 ? 7.160 -3.331 -14.922 1.00 88.88 91 MET A CA 1
ATOM 693 C C . MET A 1 91 ? 7.575 -4.599 -14.175 1.00 88.88 91 MET A C 1
ATOM 695 O O . MET A 1 91 ? 6.758 -5.447 -13.830 1.00 88.88 91 MET A O 1
ATOM 699 N N . LYS A 1 92 ? 8.868 -4.719 -13.858 1.00 91.75 92 LYS A N 1
ATOM 700 C CA . LYS A 1 92 ? 9.371 -5.858 -13.086 1.00 91.75 92 LYS A CA 1
ATOM 701 C C . LYS A 1 92 ? 8.772 -5.867 -11.676 1.00 91.75 92 LYS A C 1
ATOM 703 O O . LYS A 1 92 ? 9.022 -4.949 -10.895 1.00 91.75 92 LYS A O 1
ATOM 708 N N . ASN A 1 93 ? 8.072 -6.943 -11.332 1.00 93.69 93 ASN A N 1
ATOM 709 C CA . ASN A 1 93 ? 7.654 -7.229 -9.965 1.00 93.69 93 ASN A CA 1
ATOM 710 C C . ASN A 1 93 ? 8.862 -7.710 -9.142 1.00 93.69 93 ASN A C 1
ATOM 712 O O . ASN A 1 93 ? 9.524 -8.693 -9.485 1.00 93.69 93 ASN A O 1
ATOM 716 N N . ARG A 1 94 ? 9.203 -6.975 -8.082 1.00 93.19 94 ARG A N 1
ATOM 717 C CA . ARG A 1 94 ? 10.331 -7.266 -7.182 1.00 93.19 94 ARG A CA 1
ATOM 718 C C . ARG A 1 94 ? 9.889 -7.881 -5.852 1.00 93.19 94 ARG A C 1
ATOM 720 O O . ARG A 1 94 ? 10.746 -8.110 -5.002 1.00 93.19 94 ARG A O 1
ATOM 727 N N . GLY A 1 95 ? 8.595 -8.144 -5.687 1.00 92.69 95 GLY A N 1
ATOM 728 C CA . GLY A 1 95 ? 8.018 -8.812 -4.529 1.00 92.69 95 GLY A CA 1
ATOM 729 C C . GLY A 1 95 ? 7.715 -7.914 -3.328 1.00 92.69 95 GLY A C 1
ATOM 730 O O . GLY A 1 95 ? 7.925 -6.694 -3.334 1.00 92.69 95 GLY A O 1
ATOM 731 N N . ILE A 1 96 ? 7.198 -8.576 -2.294 1.00 90.56 96 ILE A N 1
ATOM 732 C CA . ILE A 1 96 ? 6.914 -8.013 -0.975 1.00 90.56 96 ILE A CA 1
ATOM 733 C C . ILE A 1 96 ? 8.208 -7.895 -0.163 1.00 90.56 96 ILE A C 1
ATOM 735 O O . ILE A 1 96 ? 9.085 -8.755 -0.229 1.00 90.56 96 ILE A O 1
ATOM 739 N N . VAL A 1 97 ? 8.305 -6.831 0.624 1.00 89.38 97 VAL A N 1
ATOM 740 C CA . VAL A 1 97 ? 9.371 -6.548 1.577 1.00 89.38 97 VAL A CA 1
ATOM 741 C C . VAL A 1 97 ? 8.732 -6.264 2.933 1.00 89.38 97 VAL A C 1
ATOM 743 O O . VAL A 1 97 ? 8.153 -5.203 3.154 1.00 89.38 97 VAL A O 1
ATOM 746 N N . GLU A 1 98 ? 8.852 -7.202 3.862 1.00 83.81 98 GLU A N 1
ATOM 747 C CA . GLU A 1 98 ? 8.393 -7.001 5.237 1.00 83.81 98 GLU A CA 1
ATOM 748 C C . GLU A 1 98 ? 9.343 -6.074 6.006 1.00 83.81 98 GLU A C 1
ATOM 750 O O . GLU A 1 98 ? 10.567 -6.247 6.003 1.00 83.81 98 GLU A O 1
ATOM 755 N N . LYS A 1 99 ? 8.777 -5.105 6.723 1.00 76.38 99 LYS A N 1
ATOM 756 C CA . LYS A 1 99 ? 9.506 -4.221 7.638 1.00 76.38 99 LYS A CA 1
ATOM 757 C C . LYS A 1 99 ? 9.298 -4.685 9.081 1.00 76.38 99 LYS A C 1
ATOM 759 O O . LYS A 1 99 ? 8.2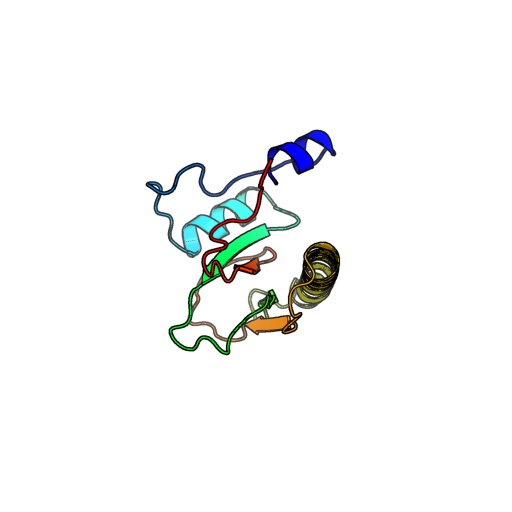32 -4.486 9.647 1.00 76.38 99 LYS A O 1
ATOM 764 N N . LYS A 1 100 ? 10.350 -5.263 9.678 1.00 68.31 100 LYS A N 1
ATOM 765 C CA . LYS A 1 100 ? 10.368 -5.783 11.067 1.00 68.31 100 LYS A CA 1
ATOM 766 C C . LYS A 1 100 ? 11.143 -4.907 12.064 1.00 68.31 100 LYS A C 1
ATOM 768 O O . LYS A 1 100 ? 11.351 -5.302 13.203 1.00 68.31 100 LYS A O 1
ATOM 773 N N . ILE A 1 101 ? 11.644 -3.744 11.639 1.00 56.03 101 ILE A N 1
ATOM 774 C CA . ILE A 1 101 ? 12.530 -2.908 12.467 1.00 56.03 101 ILE A CA 1
ATOM 775 C C . ILE A 1 101 ? 11.720 -1.798 13.149 1.00 56.03 101 ILE A C 1
ATOM 777 O O . ILE A 1 101 ? 11.039 -1.028 12.474 1.00 56.03 101 ILE A O 1
ATOM 781 N N . LEU A 1 102 ? 11.857 -1.711 14.477 1.00 44.16 102 LEU A N 1
ATOM 782 C CA . LEU A 1 102 ? 11.228 -0.732 15.379 1.00 44.16 102 LEU A CA 1
ATOM 783 C C . LEU A 1 102 ? 11.682 0.727 15.173 1.00 44.16 102 LEU A C 1
ATOM 785 O O . LEU A 1 102 ? 11.016 1.632 15.658 1.00 44.16 102 LEU A O 1
ATOM 789 N N . GLU A 1 103 ? 12.797 0.978 14.481 1.00 43.47 103 GLU A N 1
ATOM 790 C CA . GLU A 1 103 ? 13.387 2.323 14.335 1.00 43.47 103 GLU A CA 1
ATOM 791 C C . GLU A 1 103 ? 12.612 3.256 13.387 1.00 43.47 103 GLU A C 1
ATOM 793 O O . GLU A 1 103 ? 12.767 4.471 13.471 1.00 43.47 103 GLU A O 1
ATOM 798 N N . ASP A 1 104 ? 11.717 2.725 12.548 1.00 47.78 104 ASP A N 1
ATOM 799 C CA . ASP A 1 104 ? 10.684 3.526 11.876 1.00 47.78 104 ASP A CA 1
ATOM 800 C C . ASP A 1 104 ? 9.441 3.583 12.778 1.00 47.78 104 ASP A C 1
ATOM 802 O O . ASP A 1 104 ? 8.387 3.027 12.455 1.00 47.78 104 ASP A O 1
ATOM 806 N N . LEU A 1 105 ? 9.580 4.229 13.944 1.00 44.91 105 LEU A N 1
ATOM 807 C CA . LEU A 1 105 ? 8.487 4.526 14.875 1.00 44.91 105 LEU A CA 1
ATOM 808 C C . LEU A 1 105 ? 7.449 5.397 14.162 1.00 44.91 105 LEU A C 1
ATOM 810 O O . LEU A 1 105 ? 7.494 6.620 14.216 1.00 44.91 105 LEU A O 1
ATOM 814 N N . THR A 1 106 ? 6.537 4.764 13.438 1.00 49.94 106 THR A N 1
ATOM 815 C CA . THR A 1 106 ? 5.395 5.436 12.821 1.00 49.94 106 THR A CA 1
ATOM 816 C C . THR A 1 106 ? 4.128 5.240 13.636 1.00 49.94 106 THR A C 1
ATOM 818 O O . THR A 1 106 ? 3.207 6.018 13.468 1.00 49.94 106 THR A O 1
ATOM 821 N N . GLY A 1 107 ? 4.061 4.254 14.542 1.00 41.56 107 GLY A N 1
ATOM 822 C CA . GLY A 1 107 ? 2.853 4.011 15.343 1.00 41.56 107 GLY A CA 1
ATOM 823 C C . GLY A 1 107 ? 1.608 3.721 14.491 1.00 41.56 107 GLY A C 1
ATOM 824 O O . GLY A 1 107 ? 0.486 3.947 14.941 1.00 41.56 107 GLY A O 1
ATOM 825 N N . LEU A 1 108 ? 1.794 3.272 13.245 1.00 43.41 108 LEU A N 1
ATOM 826 C CA . LEU A 1 108 ? 0.717 2.912 12.328 1.00 43.41 108 LEU A CA 1
ATOM 827 C C . LEU A 1 108 ? -0.033 1.696 12.871 1.00 43.41 108 LEU A C 1
ATOM 829 O O . LEU A 1 108 ? 0.535 0.613 12.934 1.00 43.41 108 LEU A O 1
ATOM 833 N N . LYS A 1 109 ? -1.320 1.873 13.180 1.00 38.41 109 LYS A N 1
ATOM 834 C CA . LYS A 1 109 ? -2.298 0.780 13.313 1.00 38.41 109 LYS A CA 1
ATOM 835 C C . LYS A 1 109 ? -3.009 0.500 11.982 1.00 38.41 109 LYS A C 1
ATOM 837 O O . LYS A 1 109 ? -4.071 -0.105 11.948 1.00 38.41 109 LYS A O 1
ATOM 842 N N . SER A 1 110 ? -2.449 0.996 10.878 1.00 35.47 110 SER A N 1
ATOM 843 C CA . SER A 1 110 ? -3.012 0.882 9.535 1.00 35.47 110 SER A CA 1
ATOM 844 C C . SER A 1 110 ? -1.943 0.510 8.504 1.00 35.47 110 SER A C 1
ATOM 846 O O . SER A 1 110 ? -0.756 0.827 8.627 1.00 35.47 110 SER A O 1
ATOM 848 N N . LEU A 1 111 ? -2.397 -0.205 7.477 1.00 32.75 111 LEU A N 1
ATOM 849 C CA . LEU A 1 111 ? -1.622 -0.715 6.347 1.00 32.75 111 LEU A CA 1
ATOM 850 C C . LEU A 1 111 ? -0.692 0.337 5.736 1.00 32.75 111 LEU A C 1
ATOM 852 O O . LEU A 1 111 ? -1.118 1.440 5.452 1.00 32.75 111 LEU A O 1
ATOM 856 N N . SER A 1 112 ? 0.574 0.019 5.475 1.00 35.47 112 SER A N 1
ATOM 857 C CA . SER A 1 112 ? 1.527 0.975 4.889 1.00 35.47 112 SER A CA 1
ATOM 858 C C . SER A 1 112 ? 2.001 0.512 3.521 1.00 35.47 112 SER A C 1
ATOM 860 O O . SER A 1 112 ? 2.896 -0.312 3.444 1.00 35.47 112 SER A O 1
ATOM 862 N N . PHE A 1 113 ? 1.444 1.052 2.441 1.00 34.88 113 PHE A N 1
ATOM 863 C CA . PHE A 1 113 ? 1.927 0.796 1.076 1.00 34.88 113 PHE A CA 1
ATOM 864 C C . PHE A 1 113 ? 3.211 1.574 0.777 1.00 34.88 113 PHE A C 1
ATOM 866 O O . PHE A 1 113 ? 3.361 2.694 1.254 1.00 34.88 113 PHE A O 1
ATOM 873 N N . TRP A 1 114 ? 4.086 1.029 -0.066 1.00 34.34 114 TRP A N 1
ATOM 874 C CA . TRP A 1 114 ? 5.146 1.779 -0.740 1.00 34.34 114 TRP A CA 1
ATOM 875 C C . TRP A 1 114 ? 5.160 1.327 -2.194 1.00 34.34 114 TRP A C 1
ATOM 877 O O . TRP A 1 114 ? 5.613 0.223 -2.477 1.00 34.34 114 TRP A O 1
ATOM 887 N N . VAL A 1 115 ? 4.703 2.158 -3.135 1.00 28.66 115 VAL A N 1
ATOM 888 C CA . VAL A 1 115 ? 5.135 1.943 -4.527 1.00 28.66 115 VAL A CA 1
ATOM 889 C C . VAL A 1 115 ? 6.576 2.383 -4.617 1.00 28.66 115 VAL A C 1
ATOM 891 O O . VAL A 1 115 ? 6.923 3.444 -4.108 1.00 28.66 115 VAL A O 1
ATOM 894 N N . LYS A 1 116 ? 7.406 1.598 -5.286 1.00 28.98 116 LYS A N 1
ATOM 895 C CA . LYS A 1 116 ? 8.693 2.050 -5.787 1.00 28.98 116 LYS A CA 1
ATOM 896 C C . LYS A 1 116 ? 8.531 2.365 -7.274 1.00 28.98 116 LYS A C 1
ATOM 898 O O . LYS A 1 116 ? 8.517 1.456 -8.094 1.00 28.98 116 LYS A O 1
ATOM 903 N N . TRP A 1 117 ? 8.354 3.643 -7.605 1.00 25.95 117 TRP A N 1
ATOM 904 C CA . TRP A 1 117 ? 8.435 4.130 -8.986 1.00 25.95 117 TRP A CA 1
ATOM 905 C C . TRP A 1 117 ? 9.883 4.467 -9.348 1.00 25.95 117 TRP A C 1
ATOM 907 O O . TRP A 1 117 ? 10.475 5.379 -8.768 1.00 25.95 117 TRP A O 1
ATOM 917 N N . ASP A 1 118 ? 10.427 3.776 -10.346 1.00 25.48 118 ASP A N 1
ATOM 918 C CA . ASP A 1 118 ? 11.642 4.199 -11.036 1.00 25.48 118 ASP A CA 1
ATOM 919 C C . ASP A 1 118 ? 11.247 5.151 -12.172 1.00 25.48 118 ASP A C 1
ATOM 921 O O . ASP A 1 118 ? 10.854 4.734 -13.260 1.00 25.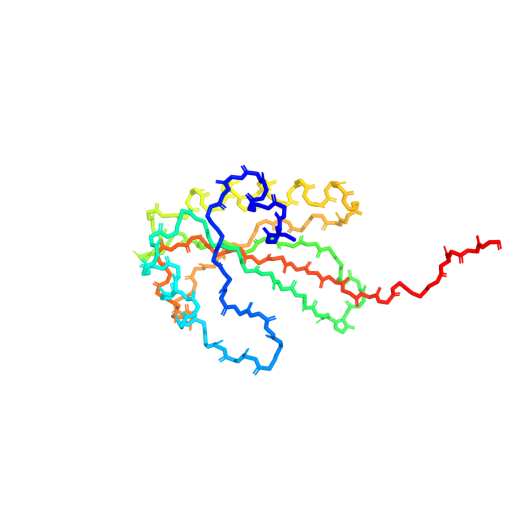48 118 ASP A O 1
ATOM 925 N N . LEU A 1 119 ? 11.338 6.458 -11.926 1.00 22.89 119 LEU A N 1
ATOM 926 C CA . LEU A 1 119 ? 11.181 7.473 -12.969 1.00 22.89 119 LEU A CA 1
ATOM 927 C C . LEU A 1 119 ? 12.535 7.703 -13.651 1.00 22.89 119 LEU A C 1
ATOM 929 O O . LEU A 1 119 ? 13.206 8.714 -13.451 1.00 22.89 119 LEU A O 1
ATOM 933 N N . CYS A 1 120 ? 12.950 6.738 -14.473 1.00 22.50 120 CYS A N 1
ATOM 934 C CA . CYS A 1 120 ? 13.995 6.971 -15.462 1.00 22.50 120 CYS A CA 1
ATOM 935 C C . CYS A 1 120 ? 13.327 7.517 -16.732 1.00 22.50 120 CYS A C 1
ATOM 937 O O . CYS A 1 120 ? 12.761 6.768 -17.517 1.00 22.50 120 CYS A O 1
ATOM 939 N N . GLN A 1 121 ? 13.319 8.846 -16.858 1.00 25.84 121 GLN A N 1
ATOM 940 C CA . GLN A 1 121 ? 13.232 9.618 -18.106 1.00 25.84 121 GLN A CA 1
ATOM 941 C C . GLN A 1 121 ? 12.709 8.856 -19.345 1.00 25.84 121 GLN A C 1
ATOM 943 O O . GLN A 1 121 ? 13.492 8.414 -20.185 1.00 25.84 121 GLN A O 1
ATOM 948 N N . ILE A 1 122 ? 11.386 8.801 -19.539 1.00 26.25 122 ILE A N 1
ATOM 949 C CA . ILE A 1 122 ? 10.817 8.548 -20.871 1.00 26.25 122 ILE A CA 1
ATOM 950 C C . ILE A 1 122 ? 10.892 9.867 -21.645 1.00 26.25 122 ILE A C 1
ATOM 952 O O . ILE A 1 122 ? 9.959 10.669 -21.670 1.00 26.25 122 ILE A O 1
ATOM 956 N N . HIS A 1 123 ? 12.044 10.120 -22.260 1.00 28.38 123 HIS A N 1
ATOM 957 C CA . HIS A 1 123 ? 12.151 11.093 -23.337 1.00 28.38 123 HIS A CA 1
ATOM 958 C C . HIS A 1 123 ? 11.647 10.450 -24.641 1.00 28.38 123 HIS A C 1
ATOM 960 O O . HIS A 1 123 ? 12.276 9.550 -25.182 1.00 28.38 123 HIS A O 1
ATOM 966 N N . LYS A 1 124 ? 10.513 10.972 -25.130 1.00 30.88 124 LYS A N 1
ATOM 967 C CA . LYS A 1 124 ? 10.018 10.994 -26.523 1.00 30.88 124 LYS A CA 1
ATOM 968 C C . LYS A 1 124 ? 10.050 9.691 -27.346 1.00 30.88 124 LYS A C 1
ATOM 970 O O . LYS A 1 124 ? 11.069 9.333 -27.925 1.00 30.88 124 LYS A O 1
ATOM 975 N N . LYS A 1 125 ? 8.846 9.199 -27.659 1.00 27.14 125 LYS A N 1
ATOM 976 C CA . LYS A 1 125 ? 8.374 9.048 -29.052 1.00 27.14 125 LYS A CA 1
ATOM 977 C C . LYS A 1 125 ? 6.840 9.032 -29.090 1.00 27.14 125 LYS A C 1
ATOM 979 O O . LYS A 1 125 ? 6.213 7.989 -28.992 1.00 27.14 125 LYS A O 1
ATOM 984 N N . ILE A 1 126 ? 6.251 10.216 -29.236 1.00 28.42 126 ILE A N 1
ATOM 985 C CA . ILE A 1 126 ? 4.953 10.379 -29.894 1.00 28.42 126 ILE A CA 1
ATOM 986 C C . ILE A 1 126 ? 5.240 11.308 -31.070 1.00 28.42 126 ILE A C 1
ATOM 988 O O . ILE A 1 126 ? 5.496 12.497 -30.888 1.00 28.42 126 ILE A O 1
ATOM 992 N N . SER A 1 127 ? 5.339 10.710 -32.250 1.00 28.55 127 SER A N 1
ATOM 993 C CA . SER A 1 127 ? 5.359 11.375 -33.546 1.00 28.55 127 SER A CA 1
ATOM 994 C C . SER A 1 127 ? 3.939 11.343 -34.106 1.00 28.55 127 SER A C 1
ATOM 996 O O . SER A 1 127 ? 3.350 10.262 -34.181 1.00 28.55 127 SER A O 1
ATOM 998 N N . CYS A 1 128 ? 3.425 12.513 -34.488 1.00 31.12 128 CYS A N 1
ATOM 999 C CA . CYS A 1 128 ? 2.644 12.619 -35.717 1.00 31.12 128 CYS A CA 1
ATOM 1000 C C . CYS A 1 128 ? 3.543 12.281 -36.913 1.00 31.12 128 CYS A C 1
ATOM 1002 O O . CYS A 1 128 ? 4.765 12.549 -36.805 1.00 31.12 128 CYS A O 1
#

Sequence (128 aa):
MEKYLIDAGYKVILTRRSNSETFSNIERAEIGNENDADLVVRIHAYGSNNQSINGASMLVPGDVGYADDICEVSEQYGRSILDAMTDEVGMKNRGIVEKKILEDLTGLKSLSFWVKWDLCQIHKKISC

Organism: NCBI:txid1121316